Protein AF-A0A7K2YUA8-F1 (afdb_monomer_lite)

Radius of gyration: 12.63 Å; chains: 1; bounding box: 34×31×24 Å

Foldseek 3Di:
DVVCVVVVAQEEEDDDVDDPVNNVVRLVCQLVVVHPYYHYDPVCVPDPVVVVSVVNGDDPDDDDPPCVVVPD

Structure (mmCIF, N/CA/C/O backbone):
data_AF-A0A7K2YUA8-F1
#
_entry.id   AF-A0A7K2YUA8-F1
#
loop_
_atom_site.group_PDB
_atom_site.id
_atom_site.type_symbol
_atom_site.label_atom_id
_atom_site.label_alt_id
_atom_site.label_comp_id
_atom_site.label_asym_id
_atom_site.label_entity_id
_atom_site.label_seq_id
_atom_site.pdbx_PDB_ins_code
_atom_site.Cartn_x
_atom_site.Cartn_y
_atom_site.Cartn_z
_atom_site.occupancy
_atom_site.B_iso_or_equiv
_atom_site.auth_seq_id
_atom_site.auth_comp_id
_atom_site.auth_asym_id
_atom_site.auth_atom_id
_atom_site.pdbx_PDB_model_num
ATOM 1 N N . VAL A 1 1 ? -3.227 -9.378 -6.947 1.00 81.81 1 VAL A N 1
ATOM 2 C CA . VAL A 1 1 ? -4.300 -9.071 -5.966 1.00 81.81 1 VAL A CA 1
ATOM 3 C C . VAL A 1 1 ? -5.445 -10.068 -6.044 1.00 81.81 1 VAL A C 1
ATOM 5 O O . VAL A 1 1 ? -5.827 -10.594 -5.006 1.00 81.81 1 VAL A O 1
ATOM 8 N N . ASP A 1 2 ? -5.941 -10.395 -7.239 1.00 85.69 2 ASP A N 1
ATOM 9 C CA . ASP A 1 2 ? -7.116 -11.269 -7.407 1.00 85.69 2 ASP A CA 1
ATOM 10 C C . ASP A 1 2 ? -6.961 -12.658 -6.782 1.00 85.69 2 ASP A C 1
ATOM 12 O O . ASP A 1 2 ? -7.879 -13.137 -6.127 1.00 85.69 2 ASP A O 1
ATOM 16 N N . ALA A 1 3 ? -5.775 -13.268 -6.883 1.00 89.44 3 ALA A N 1
ATOM 17 C CA . ALA A 1 3 ? -5.495 -14.548 -6.232 1.00 89.44 3 ALA A CA 1
ATOM 18 C C . ALA A 1 3 ? -5.626 -14.482 -4.696 1.00 89.44 3 ALA A C 1
ATOM 20 O O . ALA A 1 3 ? -6.170 -15.395 -4.090 1.00 89.44 3 ALA A O 1
ATOM 21 N N . LEU A 1 4 ? -5.182 -13.389 -4.062 1.00 91.06 4 LEU A N 1
ATOM 22 C CA . LEU A 1 4 ? -5.320 -13.198 -2.611 1.00 91.06 4 LEU A CA 1
ATOM 23 C C . LEU A 1 4 ? -6.783 -12.983 -2.217 1.00 91.06 4 LEU A C 1
ATOM 25 O O . LEU A 1 4 ? -7.250 -13.575 -1.247 1.00 91.06 4 LEU A O 1
ATOM 29 N N . ARG A 1 5 ? -7.526 -12.202 -3.010 1.00 90.56 5 ARG A N 1
ATOM 30 C CA . ARG A 1 5 ? -8.971 -12.013 -2.818 1.00 90.56 5 ARG A CA 1
ATOM 31 C C . ARG A 1 5 ? -9.740 -13.326 -2.948 1.00 90.56 5 ARG A C 1
ATOM 33 O O . ARG A 1 5 ? -10.610 -13.599 -2.130 1.00 90.56 5 ARG A O 1
ATOM 40 N N . ALA A 1 6 ? -9.385 -14.167 -3.921 1.00 90.62 6 ALA A N 1
ATOM 41 C CA . ALA A 1 6 ? -9.980 -15.493 -4.101 1.00 90.62 6 ALA A CA 1
ATOM 42 C C . ALA A 1 6 ? -9.736 -16.428 -2.901 1.00 90.62 6 ALA A C 1
ATOM 44 O O . ALA A 1 6 ? -10.524 -17.340 -2.664 1.00 90.62 6 ALA A O 1
ATOM 45 N N . LEU A 1 7 ? -8.678 -16.180 -2.125 1.00 93.56 7 LEU A N 1
ATOM 46 C CA . LEU A 1 7 ? -8.363 -16.885 -0.880 1.00 93.56 7 LEU A CA 1
ATOM 47 C C . LEU A 1 7 ? -8.991 -16.230 0.366 1.00 93.56 7 LEU A C 1
ATOM 49 O O . LEU A 1 7 ? -8.733 -16.675 1.481 1.00 93.56 7 LEU A O 1
ATOM 53 N N . GLY A 1 8 ? -9.809 -15.186 0.196 1.00 92.69 8 GLY A N 1
ATOM 54 C CA . GLY A 1 8 ? -10.497 -14.485 1.284 1.00 92.69 8 GLY A CA 1
ATOM 55 C C . GLY A 1 8 ? -9.675 -13.392 1.972 1.00 92.69 8 GLY A C 1
ATOM 56 O O . GLY A 1 8 ? -10.127 -12.842 2.972 1.00 92.69 8 GLY A O 1
ATOM 57 N N . VAL A 1 9 ? -8.492 -13.051 1.454 1.00 95.38 9 VAL A N 1
ATOM 58 C CA . VAL A 1 9 ? -7.680 -11.945 1.982 1.00 95.38 9 VAL A CA 1
ATOM 59 C C . VAL A 1 9 ? -8.239 -10.619 1.471 1.00 95.38 9 VAL A C 1
ATOM 61 O O . VAL A 1 9 ? -8.443 -10.453 0.261 1.00 95.38 9 VAL A O 1
ATOM 64 N N . ARG A 1 10 ? -8.425 -9.637 2.362 1.00 95.75 10 ARG A N 1
ATOM 65 C CA . ARG A 1 10 ? -8.864 -8.283 1.991 1.00 95.75 10 ARG A CA 1
ATOM 66 C C . ARG A 1 10 ? -7.691 -7.506 1.395 1.00 95.75 10 ARG A C 1
ATOM 68 O O . ARG A 1 10 ? -7.048 -6.691 2.052 1.00 95.75 10 ARG A O 1
ATOM 75 N N . ALA A 1 11 ? -7.354 -7.835 0.152 1.00 96.69 11 ALA A N 1
ATOM 76 C CA . ALA A 1 11 ? -6.232 -7.245 -0.561 1.00 96.69 11 ALA A CA 1
ATOM 77 C C . ALA A 1 11 ? -6.686 -6.102 -1.482 1.00 96.69 11 ALA A C 1
ATOM 79 O O . ALA A 1 11 ? -7.676 -6.229 -2.206 1.00 96.69 11 ALA A O 1
ATOM 80 N N . GLY A 1 12 ? -5.930 -5.011 -1.506 1.00 95.50 12 GLY A N 1
ATOM 81 C CA . GLY A 1 12 ? -6.114 -3.861 -2.389 1.00 95.50 12 GLY A CA 1
ATOM 82 C C . GLY A 1 12 ? -4.858 -3.554 -3.203 1.00 95.50 12 GLY A C 1
ATOM 83 O O . GLY A 1 12 ? -3.781 -4.092 -2.933 1.00 95.50 12 GLY A O 1
ATOM 84 N N . PHE A 1 13 ? -4.982 -2.681 -4.202 1.00 95.69 13 PHE A N 1
ATOM 85 C CA . PHE A 1 13 ? -3.827 -2.092 -4.878 1.00 95.69 13 PHE A CA 1
ATOM 86 C C . PHE A 1 13 ? -4.033 -0.605 -5.155 1.00 95.69 13 PHE A C 1
ATOM 88 O O . PHE A 1 13 ? -5.160 -0.154 -5.343 1.00 95.69 13 PHE A O 1
ATOM 95 N N . MET A 1 14 ? -2.927 0.135 -5.207 1.00 95.25 14 MET A N 1
ATOM 96 C CA . MET A 1 14 ? -2.861 1.528 -5.618 1.00 95.25 14 MET A CA 1
ATOM 97 C C . MET A 1 14 ? -1.756 1.749 -6.651 1.00 95.25 14 MET A C 1
ATOM 99 O O . MET A 1 14 ? -0.574 1.564 -6.358 1.00 95.25 14 MET A O 1
ATOM 103 N N . ASN A 1 15 ? -2.127 2.198 -7.847 1.00 94.56 15 ASN A N 1
ATOM 104 C CA . ASN A 1 15 ? -1.195 2.516 -8.932 1.00 94.56 15 ASN A CA 1
ATOM 105 C C . ASN A 1 15 ? -1.701 3.711 -9.766 1.00 94.56 15 ASN A C 1
ATOM 107 O O . ASN A 1 15 ? -2.637 4.407 -9.366 1.00 94.56 15 ASN A O 1
ATOM 111 N N . SER A 1 16 ? -1.021 4.000 -10.874 1.00 90.31 16 SER A N 1
ATOM 112 C CA . SER A 1 16 ? -1.336 5.109 -11.784 1.00 90.31 16 SER A CA 1
ATOM 113 C C . SER A 1 16 ? -2.446 4.807 -12.801 1.00 90.31 16 SER A C 1
ATOM 115 O O . SER A 1 16 ? -2.886 5.726 -13.486 1.00 90.31 16 SER A O 1
ATOM 117 N N . THR A 1 17 ? -2.907 3.556 -12.906 1.00 93.38 17 THR A N 1
ATOM 118 C CA . THR A 1 17 ? -3.929 3.151 -13.886 1.00 93.38 17 THR A CA 1
ATOM 119 C C . THR A 1 17 ? -5.354 3.291 -13.362 1.00 93.38 17 THR A C 1
ATOM 121 O O . THR A 1 17 ? -6.286 3.189 -14.150 1.00 93.38 17 THR A O 1
ATOM 124 N N . GLN A 1 18 ? -5.520 3.476 -12.052 1.00 94.12 18 GLN A N 1
ATOM 125 C CA . GLN A 1 18 ? -6.826 3.649 -11.421 1.00 94.12 18 GLN A CA 1
ATOM 126 C C . GLN A 1 18 ? -7.400 5.036 -11.682 1.00 94.12 18 GLN A C 1
ATOM 128 O O . GLN A 1 18 ? -6.670 6.036 -11.664 1.00 94.12 18 GLN A O 1
ATOM 133 N N . ASP A 1 19 ? -8.715 5.096 -11.850 1.00 95.44 19 ASP A N 1
ATOM 134 C CA . ASP A 1 19 ? -9.425 6.365 -11.906 1.00 95.44 19 ASP A CA 1
ATOM 135 C C . ASP A 1 19 ? -9.573 7.012 -10.514 1.00 95.44 19 ASP A C 1
ATOM 137 O O . ASP A 1 19 ? -9.101 6.516 -9.482 1.00 95.44 19 ASP A O 1
ATOM 141 N N . PHE A 1 20 ? -10.185 8.197 -10.489 1.00 92.25 20 PHE A N 1
ATOM 142 C CA . PHE A 1 20 ? -10.357 8.962 -9.259 1.00 92.25 20 PHE A CA 1
ATOM 143 C C . PHE A 1 20 ? -11.249 8.252 -8.231 1.00 92.25 20 PHE A C 1
ATOM 145 O O . PHE A 1 20 ? -10.949 8.300 -7.035 1.00 92.25 20 PHE A O 1
ATOM 152 N N . ASP A 1 21 ? -12.320 7.598 -8.676 1.00 95.94 21 ASP A N 1
ATOM 153 C CA . ASP A 1 21 ? -13.302 6.977 -7.791 1.00 95.94 21 ASP A CA 1
ATOM 154 C C . ASP A 1 21 ? -12.752 5.675 -7.201 1.00 95.94 21 ASP A C 1
ATOM 156 O O . ASP A 1 21 ? -12.833 5.467 -5.985 1.00 95.94 21 ASP A O 1
ATOM 160 N N . GLU A 1 22 ? -12.090 4.855 -8.020 1.00 95.19 22 GLU A N 1
ATOM 161 C CA . GLU A 1 22 ? -11.372 3.655 -7.581 1.00 95.19 22 GLU A CA 1
ATOM 162 C C . GLU A 1 22 ? -10.316 3.998 -6.530 1.00 95.19 22 GLU A C 1
ATOM 164 O O . GLU A 1 22 ? -10.222 3.352 -5.480 1.00 95.19 22 GLU A O 1
ATOM 169 N N . ARG A 1 23 ? -9.537 5.054 -6.788 1.00 94.00 23 ARG A N 1
ATOM 170 C CA . ARG A 1 23 ? -8.514 5.527 -5.859 1.00 94.00 23 ARG A CA 1
ATOM 171 C C . ARG A 1 23 ? -9.137 5.992 -4.551 1.00 94.00 23 ARG A C 1
ATOM 173 O O . ARG A 1 23 ? -8.687 5.573 -3.490 1.00 94.00 23 ARG A O 1
ATOM 180 N N . ARG A 1 24 ? -10.173 6.827 -4.611 1.00 94.94 24 ARG A N 1
ATOM 181 C CA . ARG A 1 24 ? -10.833 7.362 -3.416 1.00 94.94 24 ARG A CA 1
ATOM 182 C C . ARG A 1 24 ? -11.442 6.256 -2.555 1.00 94.94 24 ARG A C 1
ATOM 184 O O . ARG A 1 24 ? -11.350 6.324 -1.331 1.00 94.94 24 ARG A O 1
ATOM 191 N N . MET A 1 25 ? -12.040 5.246 -3.183 1.00 96.31 25 MET A N 1
ATOM 192 C CA . MET A 1 25 ? -12.572 4.073 -2.493 1.00 96.31 25 MET A CA 1
ATOM 193 C C . MET A 1 25 ? -11.457 3.298 -1.781 1.00 96.31 25 MET A C 1
ATOM 195 O O . MET A 1 25 ? -11.564 3.044 -0.585 1.00 96.31 25 MET A O 1
ATOM 199 N N . MET A 1 26 ? -10.352 3.014 -2.476 1.00 96.06 26 MET A N 1
ATOM 200 C CA . MET A 1 26 ? -9.205 2.303 -1.901 1.00 96.06 26 MET A CA 1
ATOM 201 C C . MET A 1 26 ? -8.568 3.065 -0.729 1.00 96.06 26 MET A C 1
ATOM 203 O O . MET A 1 26 ? -8.217 2.476 0.292 1.00 96.06 26 MET A O 1
ATOM 207 N N . GLU A 1 27 ? -8.439 4.389 -0.853 1.00 96.06 27 GLU A N 1
ATOM 208 C CA . GLU A 1 27 ? -7.934 5.255 0.216 1.00 96.06 27 GLU A CA 1
ATOM 209 C C . GLU A 1 27 ? -8.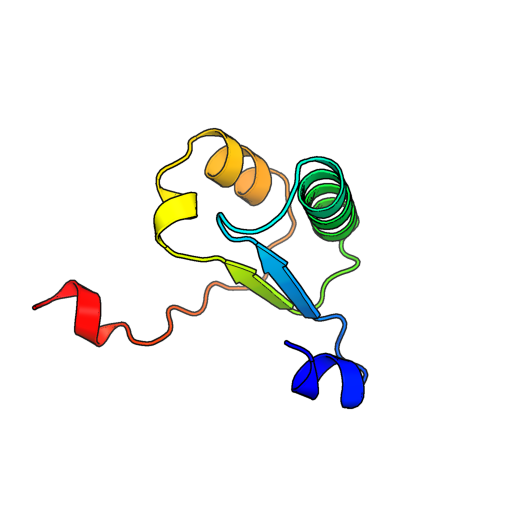857 5.220 1.447 1.00 96.06 27 GLU A C 1
ATOM 211 O O . GLU A 1 27 ? -8.372 5.164 2.579 1.00 96.06 27 GLU A O 1
ATOM 216 N N . ALA A 1 28 ? -10.178 5.194 1.245 1.00 97.19 28 ALA A N 1
ATOM 217 C CA . ALA A 1 28 ? -11.149 5.072 2.330 1.00 97.19 28 ALA A CA 1
ATOM 218 C C . ALA A 1 28 ? -11.089 3.699 3.023 1.00 97.19 28 ALA A C 1
ATOM 220 O O . ALA A 1 28 ? -11.056 3.650 4.252 1.00 97.19 28 ALA A O 1
ATOM 221 N N . GLU A 1 29 ? -11.023 2.602 2.263 1.00 97.25 29 GLU A N 1
ATOM 222 C CA . GLU A 1 29 ? -10.887 1.237 2.801 1.00 97.25 29 GLU A CA 1
ATOM 223 C C . GLU A 1 29 ? -9.592 1.070 3.606 1.00 97.25 29 GLU A C 1
ATOM 225 O O . GLU A 1 29 ? -9.599 0.507 4.705 1.00 97.25 29 GLU A O 1
ATOM 230 N N . PHE A 1 30 ? -8.483 1.619 3.099 1.00 97.25 30 PHE A N 1
ATOM 231 C CA . PHE A 1 30 ? -7.204 1.630 3.802 1.00 97.25 30 PHE A CA 1
ATOM 232 C C . PHE A 1 30 ? -7.300 2.364 5.146 1.00 97.25 30 PHE A C 1
ATOM 234 O O . PHE A 1 30 ? -6.888 1.829 6.177 1.00 97.25 30 PHE A O 1
ATOM 241 N N . LEU A 1 31 ? -7.874 3.571 5.158 1.00 97.44 31 LEU A N 1
ATOM 242 C CA . LEU A 1 31 ? -8.024 4.367 6.380 1.00 97.44 31 LEU A CA 1
ATOM 243 C C . LEU A 1 31 ? -9.013 3.751 7.378 1.00 97.44 31 LEU A C 1
ATOM 245 O O . LEU A 1 31 ? -8.853 3.941 8.583 1.00 97.44 31 LEU A O 1
ATOM 249 N N . ALA A 1 32 ? -10.009 3.008 6.896 1.00 97.25 32 ALA A N 1
ATOM 250 C CA . ALA A 1 32 ? -10.945 2.270 7.737 1.00 97.25 32 ALA A CA 1
ATOM 251 C C . ALA A 1 32 ? -10.323 1.011 8.375 1.00 97.25 32 ALA A C 1
ATOM 253 O O . ALA A 1 32 ? -10.904 0.451 9.302 1.00 97.25 32 ALA A O 1
ATOM 254 N N . GLY A 1 33 ? -9.139 0.573 7.926 1.00 96.44 33 GLY A N 1
ATOM 255 C CA . GLY A 1 33 ? -8.525 -0.680 8.377 1.00 96.44 33 GLY A CA 1
ATOM 256 C C . GLY A 1 33 ? -9.195 -1.925 7.787 1.00 96.44 33 GLY A C 1
ATOM 257 O O . GLY A 1 33 ? -9.096 -3.013 8.358 1.00 96.44 33 GLY A O 1
ATOM 258 N N . GLU A 1 34 ? -9.871 -1.772 6.647 1.00 96.81 34 GLU A N 1
ATOM 259 C CA . GLU A 1 34 ? -10.575 -2.857 5.957 1.00 96.81 34 GLU A CA 1
ATOM 260 C C . GLU A 1 34 ? -9.673 -3.661 5.016 1.00 96.81 34 GLU A C 1
ATOM 262 O O . GLU A 1 34 ? -10.114 -4.639 4.418 1.00 96.81 34 GLU A O 1
ATOM 267 N N . LEU A 1 35 ? -8.398 -3.283 4.907 1.00 96.38 35 LEU A N 1
ATOM 268 C CA . LEU A 1 35 ? -7.402 -3.986 4.109 1.00 96.38 35 LEU A CA 1
ATOM 269 C C . LEU A 1 35 ? -6.439 -4.764 5.006 1.00 96.38 35 LEU A C 1
ATOM 271 O O . LEU A 1 35 ? -5.829 -4.205 5.916 1.00 96.38 35 LEU A O 1
ATOM 275 N N . ASP A 1 36 ? -6.252 -6.041 4.686 1.00 95.81 36 ASP A N 1
ATOM 276 C CA . ASP A 1 36 ? -5.182 -6.866 5.251 1.00 95.81 36 ASP A CA 1
ATOM 277 C C . ASP A 1 36 ? -3.858 -6.609 4.520 1.00 95.81 36 ASP A C 1
ATOM 279 O O . ASP A 1 36 ? -2.781 -6.697 5.109 1.00 95.81 36 ASP A O 1
ATOM 283 N N . LEU A 1 37 ? -3.932 -6.296 3.220 1.00 96.69 37 LEU A N 1
ATOM 284 C CA . LEU A 1 37 ? -2.762 -6.065 2.383 1.00 96.69 37 LEU A CA 1
ATOM 285 C C . LEU A 1 37 ? -3.057 -5.025 1.301 1.00 96.69 37 LEU A C 1
ATOM 287 O O . LEU A 1 37 ? -4.060 -5.107 0.598 1.00 96.69 37 LEU A O 1
ATOM 291 N N . LEU A 1 38 ? -2.150 -4.068 1.128 1.00 96.56 38 LEU A N 1
ATOM 292 C CA . LEU A 1 38 ? -2.243 -3.029 0.108 1.00 96.56 38 LEU A CA 1
ATOM 293 C C . LEU A 1 38 ? -0.974 -3.042 -0.747 1.00 96.56 38 LEU A C 1
ATOM 295 O O . LEU A 1 38 ? 0.105 -2.701 -0.267 1.00 96.56 38 LEU A O 1
ATOM 299 N N . TYR A 1 39 ? -1.107 -3.410 -2.021 1.00 95.88 39 TYR A N 1
ATOM 300 C CA . TYR A 1 39 ? -0.023 -3.258 -2.991 1.00 95.88 39 TYR A CA 1
ATOM 301 C C . TYR A 1 39 ? 0.064 -1.807 -3.447 1.00 95.88 39 TYR A C 1
ATOM 303 O O . TYR A 1 39 ? -0.924 -1.240 -3.904 1.00 95.88 39 TYR A O 1
ATOM 311 N N . LEU A 1 40 ? 1.246 -1.210 -3.373 1.00 95.44 40 LEU A N 1
ATOM 312 C CA . LEU A 1 40 ? 1.468 0.163 -3.805 1.00 95.44 40 LEU A CA 1
ATOM 313 C C . LEU A 1 40 ? 2.576 0.195 -4.854 1.00 95.44 40 LEU A C 1
ATOM 315 O O . LEU A 1 40 ? 3.677 -0.292 -4.607 1.00 95.44 40 LEU A O 1
ATOM 319 N N . ALA A 1 41 ? 2.285 0.776 -6.015 1.00 94.25 41 ALA A N 1
ATOM 320 C CA . ALA A 1 41 ? 3.278 0.922 -7.069 1.00 94.25 41 ALA A CA 1
ATOM 321 C C . ALA A 1 41 ? 4.337 1.989 -6.688 1.00 94.25 41 ALA A C 1
ATOM 323 O O . ALA A 1 41 ? 3.963 3.043 -6.152 1.00 94.25 41 ALA A O 1
ATOM 324 N N . PRO A 1 42 ? 5.645 1.767 -6.943 1.00 90.81 42 PRO A N 1
ATOM 325 C CA . PRO A 1 42 ? 6.716 2.654 -6.473 1.00 90.81 42 PRO A CA 1
ATOM 326 C C . PRO A 1 42 ? 6.591 4.104 -6.946 1.00 90.81 42 PRO A C 1
ATOM 328 O O . PRO A 1 42 ? 6.951 5.030 -6.218 1.00 90.81 42 PRO A O 1
ATOM 331 N N . GLU A 1 43 ? 6.052 4.337 -8.144 1.00 93.12 43 GLU A N 1
ATOM 332 C CA . GLU A 1 43 ? 5.858 5.685 -8.674 1.00 93.12 43 GLU A CA 1
ATOM 333 C C . GLU A 1 43 ? 4.925 6.536 -7.802 1.00 93.12 43 GLU A C 1
ATOM 335 O O . GLU A 1 43 ? 5.080 7.757 -7.757 1.00 93.12 43 GLU A O 1
ATOM 340 N N . ARG A 1 44 ? 4.006 5.909 -7.054 1.00 92.88 44 ARG A N 1
ATOM 341 C CA . ARG A 1 44 ? 3.085 6.612 -6.155 1.00 92.88 44 ARG A CA 1
ATOM 342 C C . ARG A 1 44 ? 3.723 7.054 -4.848 1.00 92.88 44 ARG A C 1
ATOM 344 O O . ARG A 1 44 ? 3.285 8.061 -4.301 1.00 92.88 44 ARG A O 1
ATOM 351 N N . LEU A 1 45 ? 4.764 6.369 -4.374 1.00 90.62 45 LEU A N 1
ATOM 352 C CA . LEU A 1 45 ? 5.494 6.769 -3.163 1.00 90.62 45 LEU A CA 1
ATOM 353 C C . LEU A 1 45 ? 6.174 8.139 -3.308 1.00 90.62 45 LEU A C 1
ATOM 355 O O . LEU A 1 45 ? 6.497 8.769 -2.308 1.00 90.62 45 LEU A O 1
ATOM 359 N N . ARG A 1 46 ? 6.360 8.622 -4.544 1.00 89.69 46 ARG A N 1
ATOM 360 C CA . ARG A 1 46 ? 6.887 9.967 -4.828 1.00 89.69 46 ARG A CA 1
ATOM 361 C C . ARG A 1 46 ? 5.862 11.082 -4.607 1.00 89.69 46 ARG A C 1
ATOM 363 O O . ARG A 1 46 ? 6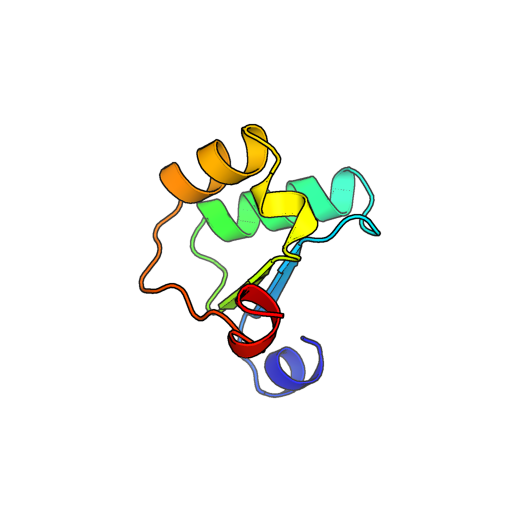.236 12.250 -4.622 1.00 89.69 46 ARG A O 1
ATOM 370 N N . LEU A 1 47 ? 4.582 10.744 -4.456 1.00 93.12 47 LEU A N 1
ATOM 371 C CA . LEU A 1 47 ? 3.511 11.712 -4.250 1.00 93.12 47 LEU A CA 1
ATOM 372 C C . LEU A 1 47 ? 3.336 11.980 -2.756 1.00 93.12 47 LEU A C 1
ATOM 374 O O . LEU A 1 47 ? 3.020 11.062 -1.998 1.00 93.12 47 LEU A O 1
ATOM 378 N N . GLU A 1 48 ? 3.440 13.246 -2.357 1.00 95.12 48 GLU A N 1
ATOM 379 C CA . GLU A 1 48 ? 3.223 13.690 -0.972 1.00 95.12 48 GLU A CA 1
ATOM 380 C C . GLU A 1 48 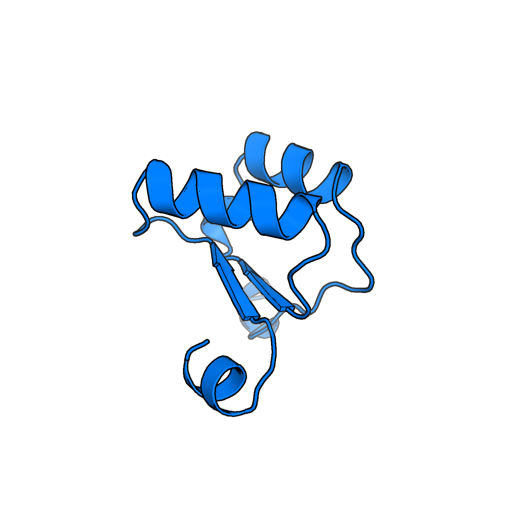? 1.862 13.227 -0.431 1.00 95.12 48 GLU A C 1
ATOM 382 O O . GLU A 1 48 ? 1.787 12.653 0.649 1.00 95.12 48 GLU A O 1
ATOM 387 N N . SER A 1 49 ? 0.811 13.296 -1.254 1.00 92.88 49 SER A N 1
ATOM 388 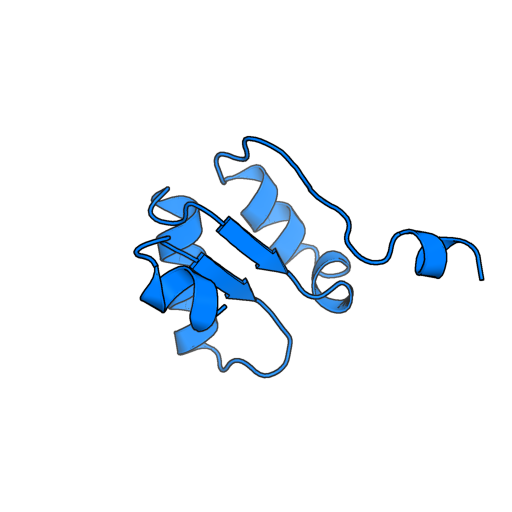C CA . SER A 1 49 ? -0.527 12.808 -0.891 1.00 92.88 49 SER A CA 1
ATOM 389 C C . SER A 1 49 ? -0.576 11.322 -0.521 1.00 92.88 49 SER A C 1
ATOM 391 O O . SER A 1 49 ? -1.404 10.911 0.290 1.00 92.88 49 SER A O 1
ATOM 393 N N . THR A 1 50 ? 0.302 10.496 -1.098 1.00 94.88 50 THR A N 1
ATOM 394 C CA . THR A 1 50 ? 0.389 9.074 -0.738 1.00 94.88 50 THR A CA 1
ATOM 395 C C . THR A 1 50 ? 1.123 8.897 0.590 1.00 94.88 50 THR A C 1
ATOM 397 O O . THR A 1 50 ? 0.712 8.067 1.396 1.00 94.88 50 THR A O 1
ATOM 400 N N . LEU A 1 51 ? 2.157 9.695 0.864 1.00 95.44 51 LEU A N 1
ATOM 401 C CA . LEU A 1 51 ? 2.846 9.681 2.159 1.00 95.44 51 LEU A CA 1
ATOM 402 C C . LEU A 1 51 ? 1.921 10.158 3.291 1.00 95.44 51 LEU A C 1
ATOM 404 O O . LEU A 1 51 ? 1.868 9.526 4.348 1.00 95.44 51 LEU A O 1
ATOM 408 N N . ASP A 1 52 ? 1.122 11.196 3.042 1.00 96.50 52 ASP A N 1
ATOM 409 C CA . ASP A 1 52 ? 0.102 11.694 3.972 1.00 96.50 52 ASP A CA 1
ATOM 410 C C . ASP A 1 52 ? -0.996 10.664 4.245 1.00 96.50 52 ASP A C 1
ATOM 412 O O . ASP A 1 52 ? -1.471 10.527 5.372 1.00 96.50 52 ASP A O 1
ATOM 416 N N . LEU A 1 53 ? -1.408 9.910 3.225 1.00 95.62 53 LEU A N 1
ATOM 417 C CA . LEU A 1 53 ? -2.346 8.807 3.400 1.00 95.62 53 LEU A CA 1
ATOM 418 C C . LEU A 1 53 ? -1.752 7.728 4.313 1.00 95.62 53 LEU A C 1
ATOM 420 O O . LEU A 1 53 ? -2.393 7.326 5.284 1.00 95.62 53 LEU A O 1
ATOM 424 N N . LEU A 1 54 ? -0.529 7.274 4.016 1.00 96.56 54 LEU A N 1
ATOM 425 C CA . LEU A 1 54 ? 0.144 6.215 4.772 1.00 96.56 54 LEU A CA 1
ATOM 426 C C . LEU A 1 54 ? 0.400 6.620 6.230 1.00 96.56 54 LEU A C 1
ATOM 428 O O . LEU A 1 54 ? 0.274 5.774 7.111 1.00 96.56 54 LEU A O 1
ATOM 432 N N . SER A 1 55 ? 0.695 7.896 6.499 1.00 96.44 55 SER A N 1
ATOM 433 C CA . SER A 1 55 ? 0.905 8.400 7.865 1.00 96.44 55 SER A CA 1
ATOM 434 C C . SER A 1 55 ? -0.369 8.403 8.720 1.00 96.44 55 SER A C 1
ATOM 436 O O . SER A 1 55 ? -0.292 8.341 9.947 1.00 96.44 55 SER A O 1
ATOM 438 N N . ARG A 1 56 ? -1.546 8.450 8.083 1.00 96.94 56 ARG A N 1
ATOM 439 C CA . ARG A 1 56 ? -2.860 8.425 8.744 1.00 96.94 56 ARG A CA 1
ATOM 440 C C . ARG A 1 56 ? -3.420 7.015 8.923 1.00 96.94 56 ARG A C 1
ATOM 442 O O . ARG A 1 56 ? -4.298 6.819 9.761 1.00 96.94 56 ARG A O 1
ATOM 449 N N . GLY A 1 57 ? -2.960 6.057 8.122 1.00 95.19 57 GLY A N 1
ATOM 450 C CA . GLY A 1 57 ? -3.383 4.663 8.204 1.00 95.19 57 GLY A CA 1
ATOM 451 C C . GLY A 1 57 ? -2.666 3.887 9.308 1.00 95.19 57 GLY A C 1
ATOM 452 O O . GLY A 1 57 ? -1.581 4.248 9.760 1.00 95.19 57 GLY A O 1
ATOM 453 N N . LYS A 1 58 ? -3.259 2.768 9.730 1.00 95.38 58 LYS A N 1
ATOM 454 C CA . LYS A 1 58 ? -2.611 1.833 10.655 1.00 95.38 58 LYS A CA 1
ATOM 455 C C . LYS A 1 58 ? -1.834 0.785 9.864 1.00 95.38 58 LYS A C 1
ATOM 457 O O . LYS A 1 58 ? -2.427 -0.122 9.291 1.00 95.38 58 LYS A O 1
ATOM 462 N N . ILE A 1 59 ? -0.508 0.893 9.870 1.00 96.69 59 ILE A N 1
ATOM 463 C CA . ILE A 1 59 ? 0.382 -0.003 9.123 1.00 96.69 59 ILE A CA 1
ATOM 464 C C . ILE A 1 59 ? 1.117 -0.924 10.094 1.00 96.69 59 ILE A C 1
ATOM 466 O O . ILE A 1 59 ? 1.768 -0.463 11.029 1.00 96.69 59 ILE A O 1
ATOM 470 N N . SER A 1 60 ? 1.017 -2.234 9.870 1.00 97.00 60 SER A N 1
ATOM 471 C CA . SER A 1 60 ? 1.749 -3.230 10.661 1.00 97.00 60 SER A CA 1
ATOM 472 C C . SER A 1 60 ? 3.190 -3.413 10.188 1.00 97.00 60 SER A C 1
ATOM 474 O O . SER A 1 60 ? 4.080 -3.587 11.016 1.00 97.00 60 SER A O 1
ATOM 476 N N . LEU A 1 61 ? 3.423 -3.389 8.873 1.00 97.12 61 LEU A N 1
ATOM 477 C CA . LEU A 1 61 ? 4.745 -3.514 8.261 1.00 97.12 61 LEU A CA 1
ATOM 478 C C . LEU A 1 61 ? 4.746 -2.971 6.831 1.00 97.12 61 LEU A C 1
ATOM 480 O O . LEU A 1 61 ? 3.693 -2.836 6.210 1.00 97.12 61 LEU A O 1
ATOM 484 N N . PHE A 1 62 ? 5.946 -2.744 6.301 1.00 95.75 62 PHE A N 1
ATOM 485 C CA . PHE A 1 62 ? 6.183 -2.564 4.872 1.00 95.75 62 PHE A CA 1
ATOM 486 C C . PHE A 1 62 ? 6.985 -3.749 4.340 1.00 95.75 62 PHE A C 1
ATOM 488 O O . PHE A 1 62 ? 7.991 -4.135 4.934 1.00 95.75 62 PHE A O 1
ATOM 495 N N . ALA A 1 63 ? 6.549 -4.298 3.209 1.00 95.50 63 ALA A N 1
ATOM 496 C CA . ALA A 1 63 ? 7.303 -5.277 2.439 1.00 95.50 63 ALA A CA 1
ATOM 497 C C . ALA A 1 63 ? 7.707 -4.631 1.111 1.00 95.50 63 ALA A C 1
ATOM 499 O O . ALA A 1 63 ? 6.850 -4.128 0.385 1.00 95.50 63 ALA A O 1
ATOM 500 N N . ILE A 1 64 ? 9.008 -4.619 0.819 1.00 93.12 64 ILE A N 1
ATOM 501 C CA . ILE A 1 64 ? 9.543 -4.127 -0.452 1.00 93.12 64 ILE A CA 1
ATOM 502 C C . ILE A 1 64 ? 9.838 -5.339 -1.321 1.00 93.12 64 ILE A C 1
ATOM 504 O O . ILE A 1 64 ? 10.789 -6.077 -1.060 1.00 93.12 64 ILE A O 1
ATOM 508 N N . ASP A 1 65 ? 8.988 -5.549 -2.319 1.00 89.62 65 ASP A N 1
ATOM 509 C CA . ASP A 1 65 ? 9.195 -6.586 -3.321 1.00 89.62 65 ASP A CA 1
ATOM 510 C C . ASP A 1 65 ? 10.270 -6.149 -4.325 1.00 89.62 65 ASP A C 1
ATOM 512 O O . ASP A 1 65 ? 10.478 -4.949 -4.523 1.00 89.62 65 ASP A O 1
ATOM 516 N N 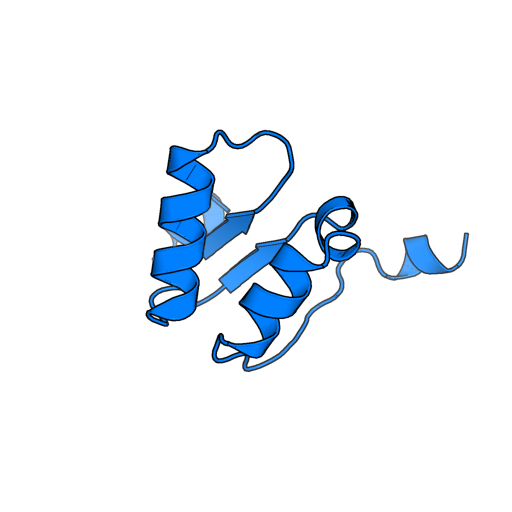. GLU A 1 66 ? 10.975 -7.108 -4.926 1.00 88.38 66 GLU A N 1
ATOM 517 C CA . GLU A 1 66 ? 12.030 -6.844 -5.918 1.00 88.38 66 GLU A CA 1
ATOM 518 C C . GLU A 1 66 ? 13.079 -5.814 -5.435 1.00 88.38 66 GLU A C 1
ATOM 520 O O . GLU A 1 66 ? 13.608 -5.015 -6.206 1.00 88.38 66 GLU A O 1
ATOM 525 N N . ALA A 1 67 ? 13.417 -5.817 -4.137 1.00 87.12 67 ALA A N 1
ATOM 526 C CA . ALA A 1 67 ? 14.319 -4.826 -3.528 1.00 87.12 67 ALA A CA 1
ATOM 527 C C . ALA A 1 67 ? 15.704 -4.734 -4.205 1.00 87.12 67 ALA A C 1
ATOM 529 O O . ALA A 1 67 ? 16.406 -3.731 -4.073 1.00 87.12 67 ALA A O 1
ATOM 530 N N . HIS A 1 68 ? 16.088 -5.759 -4.969 1.00 86.88 68 HIS A N 1
ATOM 531 C CA . HIS A 1 68 ? 17.293 -5.753 -5.790 1.00 86.88 68 HIS A CA 1
ATOM 532 C C . HIS A 1 68 ? 17.281 -4.667 -6.885 1.00 86.88 68 HIS A C 1
ATOM 534 O O . HIS A 1 68 ? 18.352 -4.209 -7.280 1.00 86.88 68 HIS A O 1
ATOM 540 N N . CYS A 1 69 ? 16.107 -4.205 -7.333 1.00 84.88 69 CYS A N 1
ATOM 541 C CA . CYS A 1 69 ? 15.956 -3.113 -8.300 1.00 84.88 69 CYS A CA 1
ATOM 542 C C . CYS A 1 69 ? 16.444 -1.753 -7.778 1.00 84.88 69 CYS A C 1
ATOM 544 O O . CYS A 1 69 ? 16.640 -0.838 -8.568 1.00 84.88 69 CYS A O 1
ATOM 546 N N . VAL A 1 70 ? 16.639 -1.588 -6.464 1.00 78.94 70 VAL A N 1
ATOM 547 C CA . VAL A 1 70 ? 17.054 -0.306 -5.862 1.00 78.94 70 VAL A CA 1
ATOM 548 C C . VAL A 1 70 ? 18.556 -0.033 -6.043 1.00 78.94 70 VAL A C 1
ATOM 550 O O . VAL A 1 70 ? 18.993 1.105 -5.903 1.00 78.94 70 VAL A O 1
ATOM 553 N N . SER A 1 71 ? 19.354 -1.060 -6.351 1.00 76.94 71 SER A N 1
ATOM 554 C CA . SER A 1 71 ? 20.822 -0.973 -6.414 1.00 76.94 71 SER A CA 1
ATOM 555 C C . SER A 1 71 ? 21.408 -1.138 -7.825 1.00 76.94 71 SER A C 1
ATOM 557 O O . SER A 1 71 ? 22.633 -1.205 -7.949 1.00 76.94 71 SER A O 1
ATOM 559 N N . GLN A 1 72 ? 20.570 -1.250 -8.859 1.00 59.19 72 GLN A N 1
ATOM 560 C CA . GLN A 1 72 ? 20.996 -1.321 -10.265 1.00 59.19 72 GLN A CA 1
ATOM 561 C C . GLN A 1 72 ? 20.946 0.065 -10.905 1.00 59.19 72 GLN A C 1
ATOM 563 O O . GLN A 1 72 ? 21.903 0.389 -11.641 1.00 59.19 72 GLN A O 1
#

Secondary structure (DSSP, 8-state):
-HHHHHTT--EEEE-SSS-HHHHHHHHHHHHHT--SEEEE-G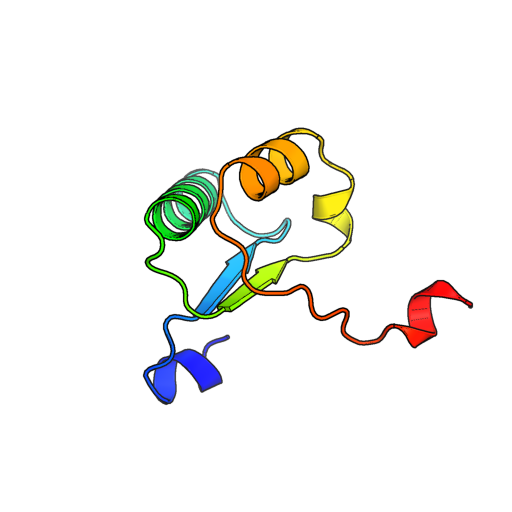GGGGSHHHHHHHHHS--S----TTGGGG--

Sequence (72 aa):
VDALRALGVRAGFMNSTQDFDERRMMEAEFLAGELDLLYLAPERLRLESTLDLLSRGKISLFAIDEAHCVSQ

pLDDT: mean 93.02, std 5.81, range [59.19, 97.44]